Protein AF-A0A5B0SIT0-F1 (afdb_monomer_lite)

Structure (mmCIF, N/CA/C/O backbone):
data_AF-A0A5B0SIT0-F1
#
_entry.id   AF-A0A5B0SIT0-F1
#
loop_
_atom_site.group_PDB
_atom_site.id
_atom_site.type_symbol
_atom_site.label_atom_id
_atom_site.label_alt_id
_atom_site.label_comp_id
_atom_site.label_asym_id
_atom_site.label_entity_id
_atom_site.label_seq_id
_atom_site.pdbx_PDB_ins_code
_atom_site.Cartn_x
_atom_site.Cartn_y
_atom_site.Cartn_z
_atom_site.occupancy
_atom_site.B_iso_or_equiv
_atom_site.auth_seq_id
_atom_site.auth_comp_id
_atom_site.auth_asym_id
_atom_site.auth_atom_id
_atom_site.pdbx_PDB_model_num
ATOM 1 N N . MET A 1 1 ? 17.063 7.329 -7.068 1.00 36.72 1 MET A N 1
ATOM 2 C CA . MET A 1 1 ? 17.683 6.727 -5.869 1.00 36.72 1 MET A CA 1
ATOM 3 C C . MET A 1 1 ? 16.719 5.701 -5.292 1.00 36.72 1 MET A C 1
ATOM 5 O O . MET A 1 1 ? 15.578 6.055 -5.023 1.00 36.72 1 MET A O 1
ATOM 9 N N . SER A 1 2 ? 17.137 4.439 -5.169 1.00 39.72 2 SER A N 1
ATOM 10 C CA . SER A 1 2 ? 16.317 3.399 -4.534 1.00 39.72 2 SER A CA 1
ATOM 11 C C . SER A 1 2 ? 16.124 3.771 -3.065 1.00 39.72 2 SER A C 1
ATOM 13 O O . SER A 1 2 ? 17.111 3.927 -2.344 1.00 39.72 2 SER A O 1
ATOM 15 N N . LEU A 1 3 ? 14.873 3.931 -2.624 1.00 42.69 3 LEU A N 1
ATOM 16 C CA . LEU A 1 3 ? 14.528 4.269 -1.236 1.00 42.69 3 LEU A CA 1
ATOM 17 C C . LEU A 1 3 ? 15.149 3.289 -0.215 1.00 42.69 3 LEU A C 1
ATOM 19 O O . LEU A 1 3 ? 15.316 3.635 0.953 1.00 42.69 3 LEU A O 1
ATOM 23 N N . TYR A 1 4 ? 15.534 2.092 -0.668 1.00 42.50 4 TYR A N 1
ATOM 24 C CA . TYR A 1 4 ? 16.260 1.094 0.108 1.00 42.50 4 TYR A CA 1
ATOM 25 C C . TYR A 1 4 ? 17.644 1.560 0.580 1.00 42.50 4 TYR A C 1
ATOM 27 O O . TYR A 1 4 ? 18.009 1.295 1.721 1.00 42.50 4 TYR A O 1
ATOM 35 N N . SER A 1 5 ? 18.417 2.266 -0.261 1.00 42.56 5 SER A N 1
ATOM 36 C CA . SER A 1 5 ? 19.806 2.644 0.068 1.00 42.56 5 SER A CA 1
ATOM 37 C C . SER A 1 5 ? 19.893 3.571 1.278 1.00 42.56 5 SER A C 1
ATOM 39 O O . SER A 1 5 ? 20.966 3.728 1.850 1.00 42.56 5 SER A O 1
ATOM 41 N N . THR A 1 6 ? 18.784 4.210 1.647 1.00 50.03 6 THR A N 1
ATOM 42 C CA . THR A 1 6 ? 18.742 5.168 2.746 1.00 50.03 6 THR A CA 1
ATOM 43 C C . THR A 1 6 ? 18.273 4.527 4.059 1.00 50.03 6 THR A C 1
ATOM 45 O O . THR A 1 6 ? 18.657 5.024 5.110 1.00 50.03 6 THR A O 1
ATOM 48 N N . TYR A 1 7 ? 17.484 3.435 4.035 1.00 60.56 7 TYR A N 1
ATOM 49 C CA . TYR A 1 7 ? 16.838 2.869 5.240 1.00 60.56 7 TYR A CA 1
ATOM 50 C C . TYR A 1 7 ? 16.657 1.327 5.207 1.00 60.56 7 TYR A C 1
ATOM 52 O O . TYR A 1 7 ? 15.526 0.836 5.184 1.00 60.56 7 TYR A O 1
ATOM 60 N N . PRO A 1 8 ? 17.738 0.526 5.217 1.00 61.78 8 PRO A N 1
ATOM 61 C CA . PRO A 1 8 ? 17.682 -0.926 4.982 1.00 61.78 8 PRO A CA 1
ATOM 62 C C . PRO A 1 8 ? 16.867 -1.726 6.020 1.00 61.78 8 PRO A C 1
ATOM 64 O O . PRO A 1 8 ? 16.201 -2.703 5.665 1.00 61.78 8 PRO A O 1
ATOM 67 N N . SER A 1 9 ? 16.857 -1.309 7.290 1.00 66.94 9 SER A N 1
ATOM 68 C CA . SER A 1 9 ? 16.117 -1.975 8.377 1.00 66.94 9 SER A CA 1
ATOM 69 C C . SER A 1 9 ? 14.595 -1.910 8.186 1.00 66.94 9 SER A C 1
ATOM 71 O O . SER A 1 9 ? 13.907 -2.923 8.323 1.00 66.94 9 SER A O 1
ATOM 73 N N . LEU A 1 10 ? 14.070 -0.750 7.777 1.00 67.50 10 LEU A N 1
ATOM 74 C CA . LEU A 1 10 ? 12.648 -0.558 7.472 1.00 67.50 10 LEU A CA 1
ATOM 75 C C . LEU A 1 10 ? 12.183 -1.457 6.324 1.00 67.50 10 LEU A C 1
ATOM 77 O O . LEU A 1 10 ? 11.150 -2.114 6.421 1.00 67.50 10 LEU A O 1
ATOM 81 N N . TYR A 1 11 ? 12.951 -1.498 5.234 1.00 68.94 11 TYR A N 1
ATOM 82 C CA . TYR A 1 11 ? 12.604 -2.305 4.063 1.00 68.94 11 TYR A CA 1
ATOM 83 C C . TYR A 1 11 ? 12.636 -3.802 4.370 1.00 68.94 11 TYR A C 1
ATOM 85 O O . TYR A 1 11 ? 11.775 -4.536 3.893 1.00 68.94 11 TYR A O 1
ATOM 93 N N . THR A 1 12 ? 13.580 -4.242 5.205 1.00 73.81 12 THR A N 1
ATOM 94 C CA . THR A 1 12 ? 13.674 -5.639 5.653 1.00 73.81 12 THR A CA 1
ATOM 95 C C . THR A 1 12 ? 12.461 -6.041 6.493 1.00 73.81 12 THR A C 1
ATOM 97 O O . THR A 1 12 ? 11.889 -7.110 6.283 1.00 73.81 12 THR A O 1
ATOM 100 N N . ASN A 1 13 ? 12.018 -5.165 7.399 1.00 80.94 13 ASN A N 1
ATOM 101 C CA . ASN A 1 13 ? 10.816 -5.395 8.197 1.00 80.94 13 ASN A CA 1
ATOM 102 C C . ASN A 1 13 ? 9.572 -5.542 7.300 1.00 80.94 13 ASN A C 1
ATOM 104 O O . ASN A 1 13 ? 8.868 -6.549 7.367 1.00 80.94 13 ASN A O 1
ATOM 108 N N . TYR A 1 14 ? 9.352 -4.608 6.371 1.00 84.19 14 TYR A N 1
ATOM 109 C CA . TYR A 1 14 ? 8.209 -4.696 5.457 1.00 84.19 14 TYR A CA 1
ATOM 110 C C . TYR A 1 14 ? 8.285 -5.868 4.482 1.00 84.19 14 TYR A C 1
ATOM 112 O O . TYR A 1 14 ? 7.246 -6.431 4.137 1.00 84.19 14 TYR A O 1
ATOM 120 N N . TYR A 1 15 ? 9.489 -6.269 4.069 1.00 83.38 15 TYR A N 1
ATOM 121 C CA . TYR A 1 15 ? 9.671 -7.493 3.299 1.00 83.38 15 TYR A CA 1
ATOM 122 C C . TYR A 1 15 ? 9.186 -8.707 4.092 1.00 83.38 15 TYR A C 1
ATOM 124 O O . TYR A 1 15 ? 8.417 -9.497 3.559 1.00 83.38 15 TYR A O 1
ATOM 132 N N . SER A 1 16 ? 9.567 -8.819 5.367 1.00 84.75 16 SER A N 1
ATOM 133 C CA . SER A 1 16 ? 9.092 -9.889 6.252 1.00 84.75 16 SER A CA 1
ATOM 134 C C . SER A 1 16 ? 7.566 -9.854 6.417 1.00 84.75 16 SER A C 1
ATOM 136 O O . SER A 1 16 ? 6.891 -10.865 6.235 1.00 84.75 16 SER A O 1
ATOM 138 N N . LEU A 1 17 ? 6.996 -8.669 6.661 1.00 85.56 17 LEU A N 1
ATOM 139 C CA . LEU A 1 17 ? 5.559 -8.491 6.886 1.00 85.56 17 LEU A CA 1
ATOM 140 C C . LEU A 1 17 ? 4.699 -8.810 5.646 1.00 85.56 17 LEU A C 1
ATOM 142 O O . LEU A 1 17 ? 3.572 -9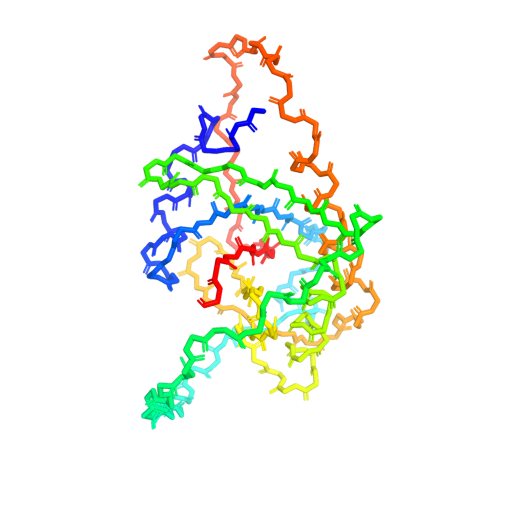.303 5.764 1.00 85.56 17 LEU A O 1
ATOM 146 N N . LEU A 1 18 ? 5.193 -8.483 4.449 1.00 84.44 18 LEU A N 1
ATOM 147 C CA . LEU A 1 18 ? 4.452 -8.628 3.191 1.00 84.44 18 LEU A CA 1
ATOM 148 C C . LEU A 1 18 ? 4.871 -9.841 2.356 1.00 84.44 18 LEU A C 1
ATOM 150 O O . LEU A 1 18 ? 4.179 -10.161 1.387 1.00 84.44 18 LEU A O 1
ATOM 154 N N . ASN A 1 19 ? 5.985 -10.482 2.708 1.00 87.88 19 ASN A N 1
ATOM 155 C CA . ASN A 1 19 ? 6.681 -11.486 1.905 1.00 87.88 19 ASN A CA 1
ATOM 156 C C . ASN A 1 19 ? 6.896 -11.027 0.447 1.00 87.88 19 ASN A C 1
ATOM 158 O O . ASN A 1 19 ? 6.612 -11.756 -0.502 1.00 87.88 19 ASN A O 1
ATOM 162 N N . SER A 1 20 ? 7.293 -9.763 0.258 1.00 86.38 20 SER A N 1
ATOM 163 C CA . SER A 1 20 ? 7.459 -9.153 -1.066 1.00 86.38 20 SER A CA 1
ATOM 164 C C . SER A 1 20 ? 8.389 -7.943 -1.032 1.00 86.38 20 SER A C 1
ATOM 166 O O . SER A 1 20 ? 8.410 -7.181 -0.066 1.00 86.38 20 SER A O 1
ATOM 168 N N . TYR A 1 21 ? 9.095 -7.706 -2.139 1.00 86.00 21 TYR A N 1
ATOM 169 C CA . TYR A 1 21 ? 9.887 -6.493 -2.334 1.00 86.00 21 TYR A CA 1
ATOM 170 C C . TYR A 1 21 ? 8.999 -5.246 -2.388 1.00 86.00 21 TYR A C 1
ATOM 172 O O . TYR A 1 21 ? 7.989 -5.211 -3.098 1.00 86.00 21 TYR A O 1
ATOM 180 N N . CYS A 1 22 ? 9.417 -4.214 -1.655 1.00 87.38 22 CYS A N 1
ATOM 181 C CA . CYS A 1 22 ? 8.798 -2.896 -1.658 1.00 87.38 22 CYS A CA 1
ATOM 182 C C . CYS A 1 22 ? 9.500 -1.999 -2.682 1.00 87.38 22 CYS A C 1
ATOM 184 O O . CYS A 1 22 ? 10.710 -1.779 -2.599 1.00 87.38 22 CYS A O 1
ATOM 186 N N . TYR A 1 23 ? 8.735 -1.495 -3.645 1.00 87.38 23 TYR A N 1
ATOM 187 C CA . TYR A 1 23 ? 9.207 -0.615 -4.715 1.00 87.38 23 TYR A CA 1
ATOM 188 C C . TYR A 1 23 ? 8.909 0.860 -4.436 1.00 87.38 23 TYR A C 1
ATOM 190 O O . TYR A 1 23 ? 9.467 1.733 -5.094 1.00 87.38 23 TYR A O 1
ATOM 198 N N . GLY A 1 24 ? 8.063 1.149 -3.446 1.00 87.12 24 GLY A N 1
ATOM 199 C CA . GLY A 1 24 ? 7.750 2.508 -3.035 1.00 87.12 24 GLY A CA 1
ATOM 200 C C . GLY A 1 24 ? 7.017 2.550 -1.700 1.00 87.12 24 GLY A C 1
ATOM 201 O O . GLY A 1 24 ? 6.221 1.663 -1.396 1.00 87.12 24 GLY A O 1
ATOM 202 N N . LEU A 1 25 ? 7.287 3.589 -0.910 1.00 87.69 25 LEU A N 1
ATOM 203 C CA . LEU A 1 25 ? 6.731 3.784 0.427 1.00 87.69 25 LEU A CA 1
ATOM 204 C C . LEU A 1 25 ? 6.276 5.234 0.601 1.00 87.69 25 LEU A C 1
ATOM 206 O O . LEU A 1 25 ? 7.039 6.163 0.339 1.00 87.69 25 LEU A O 1
ATOM 210 N N . GLY A 1 26 ? 5.053 5.416 1.096 1.00 87.94 26 GLY A N 1
ATOM 211 C CA . GLY A 1 26 ? 4.487 6.710 1.472 1.00 87.94 26 GLY A CA 1
ATOM 212 C C . GLY A 1 26 ? 3.978 6.678 2.909 1.00 87.94 26 GLY A C 1
ATOM 213 O O . GLY A 1 26 ? 3.342 5.715 3.322 1.00 87.94 26 GLY A O 1
ATOM 214 N N . THR A 1 27 ? 4.263 7.721 3.683 1.00 88.94 27 THR A N 1
ATOM 215 C CA . THR A 1 27 ? 3.807 7.853 5.076 1.00 88.94 27 THR A CA 1
ATOM 216 C C . THR A 1 27 ? 2.573 8.743 5.150 1.00 88.94 27 THR A C 1
ATOM 218 O O . THR A 1 27 ? 2.588 9.833 4.576 1.00 88.94 27 THR A O 1
ATOM 221 N N . PHE A 1 28 ? 1.554 8.341 5.908 1.00 89.88 28 PHE A N 1
ATOM 222 C CA . PHE A 1 28 ? 0.429 9.223 6.224 1.00 89.88 28 PHE A CA 1
ATOM 223 C C . PHE A 1 28 ? 0.802 10.233 7.326 1.00 89.88 28 PHE A C 1
ATOM 225 O O . PHE A 1 28 ? 1.748 9.990 8.094 1.00 89.88 28 PHE A O 1
ATOM 232 N N . PRO A 1 29 ? 0.088 11.374 7.421 1.00 87.31 29 PRO A N 1
ATOM 233 C CA . PRO A 1 29 ? 0.249 12.313 8.528 1.00 87.31 29 PRO A CA 1
ATOM 234 C C . PRO A 1 29 ? 0.099 11.610 9.879 1.00 87.31 29 PRO A C 1
ATOM 236 O O . PRO A 1 29 ? -0.732 10.721 10.029 1.00 87.31 29 PRO A O 1
ATOM 239 N N . TYR A 1 30 ? 0.857 12.029 10.894 1.00 82.62 30 TYR A N 1
ATOM 240 C CA . TYR A 1 30 ? 0.816 11.384 12.216 1.00 82.62 30 TYR A CA 1
ATOM 241 C C . TYR A 1 30 ? -0.564 11.463 12.893 1.00 82.62 30 TYR A C 1
ATOM 243 O O . TYR A 1 30 ? -0.913 10.617 13.712 1.00 82.62 30 TYR A O 1
ATOM 251 N N . SER A 1 31 ? -1.375 12.461 12.534 1.00 83.62 31 SER A N 1
ATOM 252 C CA . SER A 1 31 ? -2.770 12.572 12.967 1.00 83.62 31 SER A CA 1
ATOM 253 C C . SER A 1 31 ? -3.667 11.468 12.394 1.00 83.62 31 SER A C 1
ATOM 255 O O . SER A 1 31 ? -4.719 11.194 12.967 1.00 83.62 31 SER A O 1
ATOM 257 N N . TYR A 1 32 ? -3.264 10.807 11.307 1.00 82.19 32 TYR A N 1
ATOM 258 C CA . TYR A 1 32 ? -3.990 9.708 10.667 1.00 82.19 32 TYR A CA 1
ATOM 259 C C . TYR A 1 32 ? -3.493 8.380 11.242 1.00 82.19 32 TYR A C 1
ATOM 261 O O . TYR A 1 32 ? -2.943 7.532 10.544 1.00 82.19 32 TYR A O 1
ATOM 269 N N . ASN A 1 33 ? -3.634 8.228 12.554 1.00 79.50 33 ASN A N 1
ATOM 270 C CA . ASN A 1 33 ? -3.185 7.048 13.284 1.00 79.50 33 ASN A CA 1
ATOM 271 C C . ASN A 1 33 ? -4.369 6.178 13.737 1.00 79.50 33 ASN A C 1
ATOM 273 O O . ASN A 1 33 ? -5.538 6.522 13.540 1.00 79.50 33 ASN A O 1
ATOM 277 N N . LEU A 1 34 ? -4.040 5.051 14.372 1.00 81.56 34 LEU A N 1
ATOM 278 C CA . LEU A 1 34 ? -5.005 4.089 14.910 1.00 81.56 34 LEU A CA 1
ATOM 279 C C . LEU A 1 34 ? -5.941 4.693 15.973 1.00 81.56 34 LEU A C 1
ATOM 281 O O . LEU A 1 34 ? -7.107 4.322 16.043 1.00 81.56 34 LEU A O 1
ATOM 285 N N . ILE A 1 35 ? -5.446 5.625 16.795 1.00 80.56 35 ILE A N 1
ATOM 286 C CA . ILE A 1 35 ? -6.200 6.228 17.910 1.00 80.56 35 ILE A CA 1
ATOM 287 C C . ILE A 1 35 ? -7.320 7.124 17.374 1.00 80.56 35 ILE A C 1
ATOM 289 O O . ILE A 1 35 ? -8.425 7.124 17.907 1.00 80.56 35 ILE A O 1
ATOM 293 N N . ASN A 1 36 ? -7.053 7.840 16.283 1.00 83.38 36 ASN A N 1
ATOM 294 C CA . ASN A 1 36 ? -8.021 8.733 15.649 1.00 83.38 36 ASN A CA 1
ATOM 295 C C . ASN A 1 36 ? -8.959 8.007 14.663 1.00 83.38 36 ASN A C 1
ATOM 297 O O . ASN A 1 36 ? -9.720 8.659 13.952 1.00 83.38 36 ASN A O 1
ATOM 301 N N . GLY A 1 37 ? -8.888 6.673 14.574 1.00 85.94 37 GLY A N 1
ATOM 302 C CA . GLY A 1 37 ? -9.805 5.846 13.784 1.00 85.94 37 GLY A CA 1
ATOM 303 C C . GLY A 1 37 ? -9.641 5.936 12.262 1.00 85.94 37 GLY A C 1
ATOM 304 O O . GLY A 1 37 ? -10.419 5.329 11.530 1.00 85.94 37 GLY A O 1
ATOM 305 N N . TYR A 1 38 ? -8.639 6.654 11.746 1.00 90.88 38 TYR A N 1
ATOM 306 C CA . TYR A 1 38 ? -8.360 6.712 10.301 1.00 90.88 38 TYR A CA 1
ATOM 307 C C . TYR A 1 38 ? -7.934 5.354 9.742 1.00 90.88 38 TYR A C 1
ATOM 309 O O . TYR A 1 38 ? -8.258 5.017 8.603 1.00 90.88 38 TYR A O 1
ATOM 317 N N . PHE A 1 39 ? -7.268 4.564 10.578 1.00 92.62 39 PHE A N 1
ATOM 318 C CA . PHE A 1 39 ? -6.910 3.178 10.328 1.00 92.62 39 PHE A CA 1
ATOM 319 C C . PHE A 1 39 ? -7.270 2.339 11.549 1.00 92.62 39 PHE A C 1
ATOM 321 O O . PHE A 1 39 ? -7.381 2.859 12.659 1.00 92.62 39 PHE A O 1
ATOM 328 N N . ALA A 1 40 ? -7.405 1.036 11.352 1.00 90.31 40 ALA A N 1
ATOM 329 C CA . ALA A 1 40 ? -7.559 0.070 12.429 1.00 90.31 40 ALA A CA 1
ATOM 330 C C . ALA A 1 40 ? -6.532 -1.051 12.269 1.00 90.31 40 ALA A C 1
ATOM 332 O O . ALA A 1 40 ? -6.025 -1.291 11.172 1.00 90.31 40 ALA A O 1
ATOM 333 N N . LYS A 1 41 ? -6.227 -1.760 13.358 1.00 88.19 41 LYS A N 1
ATOM 334 C CA . LYS A 1 41 ? -5.433 -2.989 13.262 1.00 88.19 41 LYS A CA 1
ATOM 335 C C . LYS A 1 41 ? -6.147 -3.964 12.333 1.00 88.19 41 LYS A C 1
ATOM 337 O O . LYS A 1 41 ? -7.370 -4.096 12.417 1.00 88.19 41 LYS A O 1
ATOM 342 N N . ALA A 1 42 ? -5.404 -4.635 11.458 1.00 83.31 42 ALA A N 1
ATOM 343 C CA . ALA A 1 42 ? -5.982 -5.737 10.712 1.00 83.31 42 ALA A CA 1
ATOM 344 C C . ALA A 1 42 ? -6.339 -6.838 11.715 1.00 83.31 42 ALA A C 1
ATOM 346 O O . ALA A 1 42 ? -5.461 -7.418 12.347 1.00 83.31 42 ALA A O 1
ATOM 347 N N . THR A 1 43 ? -7.629 -7.100 11.911 1.00 70.31 43 THR A N 1
ATOM 348 C CA . THR A 1 43 ? -8.039 -8.346 12.543 1.00 70.31 43 THR A CA 1
ATOM 349 C C . THR A 1 43 ? -7.843 -9.414 11.482 1.00 70.31 43 THR A C 1
ATOM 351 O O . THR A 1 43 ? -8.575 -9.450 10.493 1.00 70.31 43 THR A O 1
ATOM 354 N N . ASP A 1 44 ? -6.810 -10.240 11.631 1.00 50.06 44 ASP A N 1
ATOM 355 C CA . ASP A 1 44 ? -6.646 -11.449 10.830 1.00 50.06 44 ASP A CA 1
ATOM 356 C C . ASP A 1 44 ? -7.808 -12.404 11.147 1.00 50.06 44 ASP A C 1
ATOM 358 O O . ASP A 1 44 ? -7.679 -13.404 11.843 1.00 50.06 44 ASP A O 1
ATOM 362 N N . ALA A 1 45 ? -8.992 -12.115 10.608 1.00 43.03 45 ALA A N 1
ATOM 363 C CA . ALA A 1 45 ? -9.782 -13.196 10.074 1.00 43.03 45 ALA A CA 1
ATOM 364 C C . ALA A 1 45 ? -8.990 -13.648 8.853 1.00 43.03 45 ALA A C 1
ATOM 366 O O . ALA A 1 45 ? -9.128 -13.061 7.778 1.00 43.03 45 ALA A O 1
ATOM 367 N N . GLU A 1 46 ? -8.120 -14.642 9.044 1.00 44.34 46 GLU A N 1
ATOM 368 C CA . GLU A 1 46 ? -7.540 -15.439 7.972 1.00 44.34 46 GLU A CA 1
ATOM 369 C C . GLU A 1 46 ? -8.685 -16.000 7.118 1.00 44.34 46 GLU A C 1
ATOM 371 O O . GLU A 1 46 ? -9.053 -17.170 7.171 1.00 44.34 46 GLU A O 1
ATOM 376 N N . LYS A 1 47 ? -9.250 -15.180 6.237 1.00 39.47 47 LYS A N 1
ATOM 377 C CA . LYS A 1 47 ? -9.752 -15.671 4.971 1.00 39.47 47 LYS A CA 1
ATOM 378 C C . LYS A 1 47 ? -8.505 -15.890 4.137 1.00 39.47 47 LYS A C 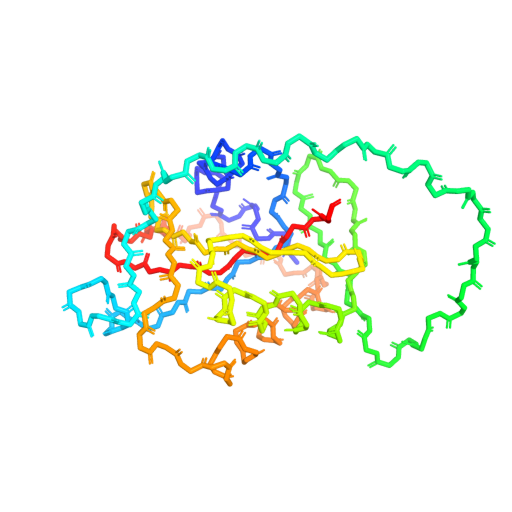1
ATOM 380 O O . LYS A 1 47 ? -8.204 -15.120 3.228 1.00 39.47 47 LYS A O 1
ATOM 385 N N . SER A 1 48 ? -7.783 -16.958 4.482 1.00 39.19 48 SER A N 1
ATOM 386 C CA . SER A 1 48 ? -6.901 -17.674 3.573 1.00 39.19 48 SER A CA 1
ATOM 387 C C . SER A 1 48 ? -7.758 -18.113 2.393 1.00 39.19 48 SER A C 1
ATOM 389 O O . SER A 1 48 ? -8.257 -19.232 2.318 1.00 39.19 48 SER A O 1
ATOM 391 N N . VAL A 1 49 ? -8.010 -17.190 1.467 1.00 40.06 49 VAL A N 1
ATOM 392 C CA . VAL A 1 49 ? -8.520 -17.547 0.156 1.00 40.06 49 VAL A CA 1
ATOM 393 C C . VAL A 1 49 ? -7.312 -18.123 -0.556 1.00 40.06 49 VAL A C 1
ATOM 395 O O . VAL A 1 49 ? -6.517 -17.387 -1.137 1.00 40.06 49 VAL A O 1
ATOM 398 N N . SER A 1 50 ? -7.157 -19.444 -0.466 1.00 42.59 50 SER A N 1
ATOM 399 C CA . SER A 1 50 ? -6.331 -20.199 -1.399 1.00 42.59 50 SER A CA 1
ATOM 400 C C . SER A 1 50 ? -6.868 -19.919 -2.802 1.00 42.59 50 SER A C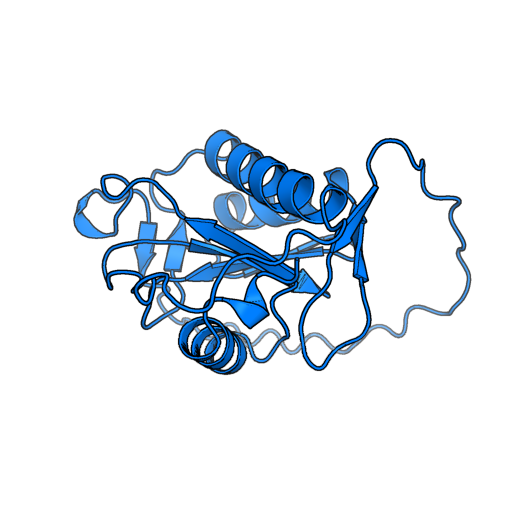 1
ATOM 402 O O . SER A 1 50 ? -7.834 -20.526 -3.265 1.00 42.59 50 SER A O 1
ATOM 404 N N . ARG A 1 51 ? -6.312 -18.901 -3.460 1.00 47.56 51 ARG A N 1
ATOM 405 C CA . ARG A 1 51 ? -6.565 -18.635 -4.868 1.00 47.56 51 ARG A CA 1
ATOM 406 C C . ARG A 1 51 ? -5.595 -19.522 -5.619 1.00 47.56 51 ARG A C 1
ATOM 408 O O . ARG A 1 51 ? -4.408 -19.218 -5.693 1.00 47.56 51 ARG A O 1
ATOM 415 N N . ARG A 1 52 ? -6.104 -20.636 -6.149 1.00 43.59 52 ARG A N 1
ATOM 416 C CA . ARG A 1 52 ? -5.410 -21.370 -7.209 1.00 43.59 52 ARG A CA 1
ATOM 417 C C . ARG A 1 52 ? -4.992 -20.348 -8.264 1.00 43.59 52 ARG A C 1
ATOM 419 O O . ARG A 1 52 ? -5.827 -19.565 -8.717 1.00 43.59 52 ARG A O 1
ATOM 426 N N . ALA A 1 53 ? -3.704 -20.329 -8.590 1.00 44.28 53 ALA A N 1
ATOM 427 C CA . ALA A 1 53 ? -3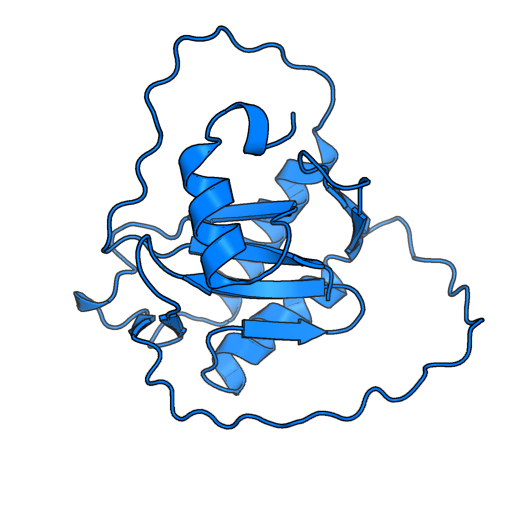.195 -19.538 -9.692 1.00 44.28 53 ALA A CA 1
ATOM 428 C C . ALA A 1 53 ? -3.958 -19.957 -10.953 1.00 44.28 53 ALA A C 1
ATOM 430 O O . ALA A 1 53 ? -3.911 -21.118 -11.358 1.00 44.28 53 ALA A O 1
ATOM 431 N N . ILE A 1 54 ? -4.702 -19.027 -11.542 1.00 46.28 54 ILE A N 1
ATOM 432 C CA . ILE A 1 54 ? -5.096 -19.155 -12.938 1.00 46.28 54 ILE A CA 1
ATOM 433 C C . ILE A 1 54 ? -3.802 -18.863 -13.691 1.00 46.28 54 ILE A C 1
ATOM 435 O O . ILE A 1 54 ? -3.262 -17.764 -13.552 1.00 46.28 54 ILE A O 1
ATOM 439 N N . SER A 1 55 ? -3.259 -19.848 -14.409 1.00 45.84 55 SER A N 1
ATOM 440 C CA . SER A 1 55 ? -2.200 -19.571 -15.373 1.00 45.84 55 SER A CA 1
ATOM 441 C C . SER A 1 55 ? -2.799 -18.628 -16.409 1.00 45.84 55 SER A C 1
ATOM 443 O O . SER A 1 55 ? -3.609 -19.046 -17.236 1.00 45.84 55 SER A O 1
ATOM 445 N N . LEU A 1 56 ? -2.474 -17.340 -16.310 1.00 43.84 56 LEU A N 1
ATOM 446 C CA . LEU A 1 56 ? -2.676 -16.448 -17.434 1.00 43.84 56 LEU A CA 1
ATOM 447 C C . LEU A 1 56 ? -1.654 -16.867 -18.480 1.00 43.84 56 LEU A C 1
ATOM 449 O O . LEU A 1 56 ? -0.447 -16.749 -18.260 1.00 43.84 56 LEU A O 1
ATOM 453 N N . ASP A 1 57 ? -2.187 -17.418 -19.563 1.00 41.31 57 ASP A N 1
ATOM 454 C CA . ASP A 1 57 ? -1.470 -17.648 -20.801 1.00 41.31 57 ASP A CA 1
ATOM 455 C C . ASP A 1 57 ? -0.711 -16.376 -21.189 1.00 41.31 57 ASP A C 1
ATOM 457 O O . ASP A 1 57 ? -1.173 -15.247 -20.965 1.00 41.31 57 ASP A O 1
ATOM 461 N N . ALA A 1 58 ? 0.499 -16.574 -21.693 1.00 50.03 58 ALA A N 1
ATOM 462 C CA . ALA A 1 58 ? 1.316 -15.485 -22.176 1.00 50.03 58 ALA A CA 1
ATOM 463 C C . ALA A 1 58 ? 0.605 -14.805 -23.360 1.00 50.03 58 ALA A C 1
ATOM 465 O O . ALA A 1 58 ? -0.226 -15.398 -24.033 1.00 50.03 58 ALA A O 1
ATOM 466 N N . GLU A 1 59 ? 0.971 -13.549 -23.615 1.00 50.75 59 GLU A N 1
ATOM 467 C CA . GLU A 1 59 ? 0.591 -12.783 -24.812 1.00 50.75 59 GLU A CA 1
ATOM 468 C C . GLU A 1 59 ? -0.764 -12.067 -24.761 1.00 50.75 59 GLU A C 1
ATOM 470 O O . GLU A 1 59 ? -1.668 -12.254 -25.569 1.00 50.75 59 GLU A O 1
ATOM 475 N N . GLN A 1 60 ? -0.796 -11.013 -23.947 1.00 41.12 60 GLN A N 1
ATOM 476 C CA . GLN A 1 60 ? -1.258 -9.744 -24.498 1.00 41.12 60 GLN A CA 1
ATOM 477 C C . GLN A 1 60 ? -0.266 -8.641 -24.132 1.00 41.12 60 GLN A C 1
ATOM 479 O O . GLN A 1 60 ? -0.337 -8.012 -23.077 1.00 41.12 60 GLN A O 1
ATOM 484 N N . LEU A 1 61 ? 0.698 -8.420 -25.031 1.00 47.00 61 LEU A N 1
ATOM 485 C CA . LEU A 1 61 ? 1.499 -7.200 -25.098 1.00 47.00 61 LEU A CA 1
ATOM 486 C C . LEU A 1 61 ? 0.565 -6.035 -25.453 1.00 47.00 61 LEU A C 1
ATOM 488 O O . LEU A 1 61 ? 0.566 -5.522 -26.570 1.00 47.00 61 LEU A O 1
ATOM 492 N N . VAL A 1 62 ? -0.274 -5.629 -24.501 1.00 40.38 62 VAL A N 1
ATOM 493 C CA . VAL A 1 62 ? -0.985 -4.362 -24.595 1.00 40.38 62 VAL A CA 1
ATOM 494 C C . VAL A 1 62 ? 0.092 -3.291 -24.534 1.00 40.38 62 VAL A C 1
ATOM 496 O O . VAL A 1 62 ? 0.802 -3.158 -23.533 1.00 40.38 62 VAL A O 1
ATOM 499 N N . ARG A 1 63 ? 0.254 -2.564 -25.642 1.00 44.38 63 ARG A N 1
ATOM 500 C CA . ARG A 1 63 ? 1.046 -1.335 -25.691 1.00 44.38 63 ARG A CA 1
ATOM 501 C C . ARG A 1 63 ? 0.547 -0.443 -24.555 1.00 44.38 63 ARG A C 1
ATOM 503 O O . ARG A 1 63 ? -0.569 0.059 -24.615 1.00 44.38 63 ARG A O 1
ATOM 510 N N . ARG A 1 64 ? 1.341 -0.331 -23.487 1.00 51.66 64 ARG A N 1
ATOM 511 C CA . ARG A 1 64 ? 1.047 0.558 -22.364 1.00 51.66 64 ARG A CA 1
ATOM 512 C C . ARG A 1 64 ? 1.070 1.983 -22.902 1.00 51.66 64 ARG A C 1
ATOM 514 O O . ARG A 1 64 ? 2.076 2.380 -23.486 1.00 51.66 64 ARG A O 1
ATOM 521 N N . ASP A 1 65 ? -0.004 2.733 -22.681 1.00 47.47 65 ASP A N 1
ATOM 522 C CA . ASP A 1 65 ? 0.044 4.188 -22.757 1.00 47.47 65 ASP A CA 1
ATOM 523 C C . ASP A 1 65 ? 1.145 4.659 -21.800 1.00 47.47 65 ASP A C 1
ATOM 525 O O . ASP A 1 65 ? 1.025 4.575 -20.576 1.00 47.47 65 ASP A O 1
ATOM 529 N N . THR A 1 66 ? 2.266 5.096 -22.367 1.00 53.88 66 THR A N 1
ATOM 530 C CA . THR A 1 66 ? 3.472 5.530 -21.646 1.00 53.88 66 THR A CA 1
ATOM 531 C C . THR A 1 66 ? 3.237 6.769 -20.785 1.00 53.88 66 THR A C 1
ATOM 533 O O . THR A 1 66 ? 4.075 7.098 -19.950 1.00 53.88 66 THR A O 1
ATOM 536 N N . ALA A 1 67 ? 2.093 7.437 -20.949 1.00 60.88 67 ALA A N 1
ATOM 537 C CA . ALA A 1 67 ? 1.741 8.657 -20.235 1.00 60.88 67 ALA A CA 1
ATOM 538 C C . ALA A 1 67 ? 1.493 8.457 -18.724 1.00 60.88 67 ALA A C 1
ATOM 540 O O . ALA A 1 67 ? 1.544 9.436 -17.988 1.00 60.88 67 ALA A O 1
ATOM 541 N N . ASP A 1 68 ? 1.261 7.223 -18.252 1.00 80.19 68 ASP A N 1
ATOM 542 C CA . ASP A 1 68 ? 0.866 6.945 -16.855 1.00 80.19 68 ASP A CA 1
ATOM 543 C C . ASP A 1 68 ? 1.644 5.773 -16.212 1.00 80.19 68 ASP A C 1
ATOM 545 O O . ASP A 1 68 ? 1.180 5.116 -15.270 1.00 80.19 68 ASP A O 1
ATOM 549 N N . SER A 1 69 ? 2.837 5.480 -16.744 1.00 87.12 69 SER A N 1
ATOM 550 C CA . SER A 1 69 ? 3.724 4.411 -16.269 1.00 87.12 69 SER A CA 1
ATOM 551 C C . SER A 1 69 ? 4.941 4.947 -15.511 1.00 87.12 69 SER A C 1
ATOM 553 O O . SER A 1 69 ? 5.602 5.875 -15.968 1.00 87.12 69 SER A O 1
ATOM 555 N N . PHE A 1 70 ? 5.274 4.313 -14.388 1.00 87.12 70 PHE A N 1
ATOM 556 C CA . PHE A 1 70 ? 6.329 4.726 -13.464 1.00 87.12 70 PHE A CA 1
ATOM 557 C C . PHE A 1 70 ? 7.272 3.553 -13.204 1.00 87.12 70 PHE A C 1
ATOM 559 O O . PHE A 1 70 ? 6.834 2.493 -12.756 1.00 87.12 70 PHE A O 1
ATOM 566 N N . THR A 1 71 ? 8.566 3.726 -13.466 1.00 89.31 71 THR A N 1
ATOM 567 C CA . THR A 1 71 ? 9.566 2.684 -13.196 1.00 89.31 71 THR A CA 1
ATOM 568 C C . THR A 1 71 ? 10.184 2.908 -11.827 1.00 89.31 71 THR A C 1
ATOM 570 O O . THR A 1 71 ? 10.906 3.875 -11.614 1.00 89.31 71 THR A O 1
ATOM 573 N N . CYS A 1 72 ? 9.907 1.998 -10.900 1.00 85.88 72 CYS A N 1
ATOM 574 C CA . CYS A 1 72 ? 10.446 2.011 -9.550 1.00 85.88 72 CYS A CA 1
ATOM 575 C C . CYS A 1 72 ? 11.583 0.993 -9.426 1.00 85.88 72 CYS A C 1
ATOM 577 O O . CYS A 1 72 ? 11.516 -0.118 -9.962 1.00 85.88 72 CYS A O 1
ATOM 579 N N . THR A 1 73 ? 12.620 1.347 -8.674 1.00 84.12 73 THR A N 1
ATOM 580 C CA . THR A 1 73 ? 13.739 0.454 -8.365 1.00 84.12 73 THR A CA 1
ATOM 581 C C . THR A 1 73 ? 13.748 0.112 -6.883 1.00 84.12 73 THR A C 1
ATOM 583 O O . THR A 1 73 ? 13.413 0.934 -6.033 1.00 84.12 73 THR A O 1
ATOM 586 N N . THR A 1 74 ? 14.135 -1.121 -6.574 1.00 79.81 74 THR A N 1
ATOM 587 C CA . THR A 1 74 ? 14.347 -1.599 -5.209 1.00 79.81 74 THR A CA 1
ATOM 588 C C . THR A 1 74 ? 15.631 -2.418 -5.173 1.00 79.81 74 THR A C 1
ATOM 590 O O . THR A 1 74 ? 16.101 -2.884 -6.209 1.00 79.81 74 THR A O 1
ATOM 593 N N . HIS A 1 75 ? 16.258 -2.544 -4.010 1.00 71.00 75 HIS A N 1
ATOM 594 C CA . HIS A 1 75 ? 17.479 -3.337 -3.892 1.00 71.00 75 HIS A CA 1
ATOM 595 C C . HIS A 1 75 ? 17.151 -4.829 -3.807 1.00 71.00 75 HIS A C 1
ATOM 597 O O . HIS A 1 75 ? 16.193 -5.224 -3.147 1.00 71.00 75 HIS A O 1
ATOM 603 N N . GLY A 1 76 ? 17.972 -5.661 -4.446 1.00 74.56 76 GLY A N 1
ATOM 604 C CA . GLY A 1 76 ? 17.798 -7.114 -4.440 1.00 74.56 76 GLY A CA 1
ATOM 605 C C . GLY A 1 76 ? 16.726 -7.635 -5.402 1.00 74.56 76 GLY A C 1
ATOM 606 O O . GLY A 1 76 ? 16.504 -8.840 -5.438 1.00 74.56 76 GLY A O 1
ATOM 607 N N . ALA A 1 77 ? 16.094 -6.766 -6.200 1.00 81.38 77 ALA A N 1
ATOM 608 C CA . ALA A 1 77 ? 15.179 -7.166 -7.265 1.00 81.38 77 ALA A CA 1
ATOM 609 C C . ALA A 1 77 ? 15.310 -6.259 -8.497 1.00 81.38 77 ALA A C 1
ATOM 611 O O . ALA A 1 77 ? 15.752 -5.113 -8.410 1.00 81.38 77 ALA A O 1
ATOM 612 N N . ALA A 1 78 ? 14.922 -6.780 -9.662 1.00 85.00 78 ALA A N 1
ATOM 613 C CA . ALA A 1 78 ? 14.937 -6.022 -10.908 1.00 85.00 78 ALA A CA 1
ATOM 614 C C . ALA A 1 78 ? 13.932 -4.849 -10.867 1.00 85.00 78 ALA A C 1
ATOM 616 O O . ALA A 1 78 ? 12.860 -5.005 -10.272 1.00 85.00 78 ALA A O 1
ATOM 617 N N . PRO A 1 79 ? 14.218 -3.712 -11.536 1.00 86.50 79 PRO A N 1
ATOM 618 C CA . PRO A 1 79 ? 13.268 -2.608 -11.680 1.00 86.50 79 PRO A CA 1
ATOM 619 C C . PRO A 1 79 ? 11.885 -3.090 -12.132 1.00 86.50 79 PRO A C 1
ATOM 621 O O . PRO A 1 79 ? 11.782 -4.007 -12.948 1.00 86.50 79 PRO A O 1
ATOM 624 N N . GLN A 1 80 ? 10.822 -2.474 -11.617 1.00 88.81 80 GLN A N 1
ATOM 625 C CA . GLN A 1 80 ? 9.449 -2.778 -12.022 1.00 88.81 80 GLN A CA 1
ATOM 626 C C . GLN A 1 80 ? 8.744 -1.515 -12.494 1.00 88.81 80 GLN A C 1
ATOM 628 O O . GLN A 1 80 ? 8.870 -0.449 -11.890 1.00 88.81 80 GLN A O 1
ATOM 633 N N . THR A 1 81 ? 7.975 -1.656 -13.569 1.00 90.81 81 THR A N 1
ATOM 634 C CA . THR A 1 81 ? 7.118 -0.596 -14.092 1.00 90.81 81 THR A CA 1
ATOM 635 C C . THR A 1 81 ? 5.699 -0.792 -13.580 1.00 90.81 81 THR A C 1
ATOM 637 O O . THR A 1 81 ? 5.103 -1.851 -13.770 1.00 90.81 81 THR A O 1
ATOM 640 N N . PHE A 1 82 ? 5.155 0.251 -12.967 1.00 91.50 82 PHE A N 1
ATOM 641 C CA . PHE A 1 82 ? 3.805 0.304 -12.423 1.00 91.50 82 PHE A CA 1
ATOM 642 C C . PHE A 1 82 ? 2.949 1.277 -13.229 1.00 91.50 82 PHE A C 1
ATOM 644 O O . PHE A 1 82 ? 3.439 2.309 -13.680 1.00 91.50 82 PHE A O 1
ATOM 651 N N . SER A 1 83 ? 1.662 0.975 -13.390 1.00 93.12 83 SER A N 1
ATOM 652 C CA . SER A 1 83 ? 0.683 1.936 -13.904 1.00 93.12 83 SER A CA 1
ATOM 653 C C . SER A 1 83 ? 0.022 2.678 -12.744 1.00 93.12 83 SER A C 1
ATOM 655 O O . SER A 1 83 ? -0.447 2.044 -11.795 1.00 93.12 83 SER A O 1
ATOM 657 N N . ALA A 1 84 ? -0.085 4.008 -12.833 1.00 93.06 84 ALA A N 1
ATOM 658 C CA . ALA A 1 84 ? -0.825 4.784 -11.836 1.00 93.06 84 ALA A CA 1
ATOM 659 C C . ALA A 1 84 ? -2.283 4.337 -11.723 1.00 93.06 84 ALA A C 1
ATOM 661 O O . ALA A 1 84 ? -2.791 4.196 -10.612 1.00 93.06 84 ALA A O 1
ATOM 662 N N . LYS A 1 85 ? -2.933 4.048 -12.855 1.00 94.75 85 LYS A N 1
ATOM 663 C CA . LYS A 1 85 ? -4.315 3.558 -12.899 1.00 94.75 85 LYS A CA 1
ATOM 664 C C . LYS A 1 85 ? -4.483 2.249 -12.125 1.00 94.75 85 LYS A C 1
ATOM 666 O O . LYS A 1 85 ? -5.407 2.127 -11.325 1.00 94.75 85 LYS A O 1
ATOM 671 N N . GLU A 1 86 ? -3.583 1.290 -12.335 1.00 95.69 86 GLU A N 1
ATOM 672 C CA . GLU A 1 86 ? -3.623 -0.010 -11.654 1.00 95.69 86 GLU A CA 1
ATOM 673 C C . GLU A 1 86 ? -3.402 0.130 -10.145 1.00 95.69 86 GLU A C 1
ATOM 675 O O . GLU A 1 86 ? -4.163 -0.421 -9.352 1.00 95.69 86 GLU A O 1
ATOM 680 N N . CYS A 1 87 ? -2.408 0.919 -9.729 1.00 96.06 87 CYS A N 1
ATOM 681 C CA . CYS A 1 87 ? -2.141 1.133 -8.309 1.00 96.06 87 CYS A CA 1
ATOM 682 C C . CYS A 1 87 ? -3.263 1.901 -7.601 1.00 96.06 87 CYS A C 1
ATOM 684 O O . CYS A 1 87 ? -3.593 1.585 -6.460 1.00 96.06 87 CYS A O 1
ATOM 686 N N . VAL A 1 88 ? -3.880 2.877 -8.274 1.00 96.94 88 VAL A N 1
ATOM 687 C CA . VAL A 1 88 ? -5.054 3.605 -7.768 1.00 96.94 88 VAL A CA 1
ATOM 688 C C . VAL A 1 88 ? -6.233 2.653 -7.571 1.00 96.94 88 VAL A C 1
ATOM 690 O O . VAL A 1 88 ? -6.822 2.638 -6.492 1.00 96.94 88 VAL A O 1
ATOM 693 N N . ALA A 1 89 ? -6.524 1.797 -8.553 1.00 97.00 89 ALA A N 1
ATOM 694 C CA . ALA A 1 89 ? -7.582 0.794 -8.432 1.00 97.00 89 ALA A CA 1
ATOM 695 C C . ALA A 1 89 ? -7.300 -0.213 -7.301 1.00 97.00 89 ALA A C 1
ATOM 697 O O . ALA A 1 89 ? -8.209 -0.616 -6.575 1.00 97.00 89 ALA A O 1
ATOM 698 N N . ALA A 1 90 ? -6.037 -0.605 -7.105 1.00 97.19 90 ALA A N 1
ATOM 699 C CA . ALA A 1 90 ? -5.645 -1.442 -5.976 1.00 97.19 90 ALA A CA 1
ATOM 700 C C . ALA A 1 90 ? -5.864 -0.719 -4.629 1.00 97.19 90 ALA A C 1
ATOM 702 O O . ALA A 1 90 ? -6.354 -1.327 -3.680 1.00 97.19 90 ALA A O 1
ATOM 703 N N . ALA A 1 91 ? -5.573 0.582 -4.540 1.00 97.00 91 ALA A N 1
ATOM 704 C CA . ALA A 1 91 ? -5.786 1.373 -3.326 1.00 97.00 91 ALA A CA 1
ATOM 705 C C . ALA A 1 91 ? -7.265 1.599 -2.996 1.00 97.00 91 ALA A C 1
ATOM 707 O O . ALA A 1 91 ? -7.643 1.511 -1.828 1.00 97.00 91 ALA A O 1
ATOM 708 N N . GLN A 1 92 ? -8.115 1.809 -4.002 1.00 96.75 92 GLN A N 1
ATOM 709 C CA . GLN A 1 92 ? -9.568 1.886 -3.818 1.00 96.75 92 GLN A CA 1
ATOM 710 C C . GLN A 1 92 ? -10.116 0.599 -3.187 1.00 96.75 92 GLN A C 1
ATOM 712 O O . GLN A 1 92 ? -10.864 0.657 -2.208 1.00 96.75 92 GLN A O 1
ATOM 717 N N . GLN A 1 93 ? -9.637 -0.565 -3.641 1.00 95.94 93 GLN A N 1
ATOM 718 C CA . GLN A 1 93 ? -10.037 -1.854 -3.076 1.00 95.94 93 GLN A CA 1
ATOM 719 C C . GLN A 1 93 ? -9.687 -2.018 -1.588 1.00 95.94 93 GLN A C 1
ATOM 721 O O . GLN A 1 93 ? -10.388 -2.761 -0.900 1.00 95.94 93 GLN A O 1
ATOM 726 N N . LEU A 1 94 ? -8.643 -1.351 -1.071 1.00 95.25 94 LEU A N 1
ATOM 727 C CA . LEU A 1 94 ? -8.339 -1.373 0.367 1.00 95.25 94 LEU A CA 1
ATOM 728 C C . LEU A 1 94 ? -9.518 -0.821 1.174 1.00 95.25 94 LEU A C 1
ATOM 730 O O . LEU A 1 94 ? -9.928 -1.429 2.161 1.00 95.25 94 LEU A O 1
ATOM 734 N N . SER A 1 95 ? -10.061 0.323 0.742 1.00 93.12 95 SER A N 1
ATOM 735 C CA . SER A 1 95 ? -11.171 1.014 1.406 1.00 93.12 95 SER A CA 1
ATOM 736 C C . SER A 1 95 ? -12.488 0.268 1.203 1.00 93.12 95 SER A C 1
ATOM 738 O O . SER A 1 95 ? -13.176 -0.038 2.175 1.00 93.12 95 SER A O 1
ATOM 740 N N . GLU A 1 96 ? -12.791 -0.121 -0.039 1.00 92.81 96 GLU A N 1
ATOM 741 C CA . GLU A 1 96 ? -14.029 -0.829 -0.388 1.00 92.81 96 GLU A CA 1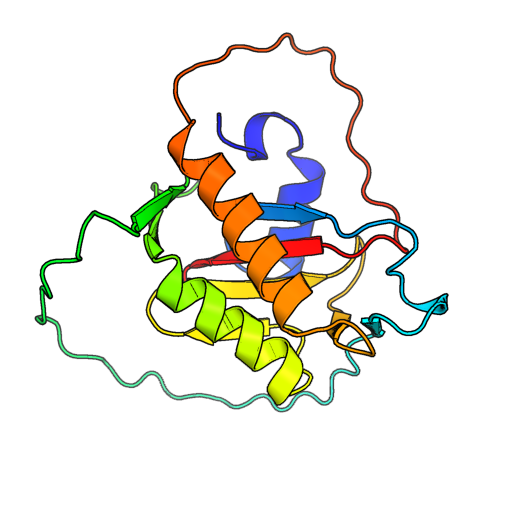
ATOM 742 C C . GLU A 1 96 ? -14.172 -2.158 0.358 1.00 92.81 96 GLU A C 1
ATOM 744 O O . GLU A 1 96 ? -15.249 -2.496 0.849 1.00 92.81 96 GLU A O 1
ATOM 749 N N . LYS A 1 97 ? -13.078 -2.923 0.451 1.00 92.94 97 LYS A N 1
ATOM 750 C CA . LYS A 1 97 ? -13.084 -4.263 1.052 1.00 92.94 97 LYS A CA 1
ATOM 751 C C . LYS A 1 97 ? -12.642 -4.263 2.511 1.00 92.94 97 LYS A C 1
ATOM 753 O O . LYS A 1 97 ? -12.690 -5.316 3.140 1.00 92.94 97 LYS A O 1
ATOM 758 N N . LYS A 1 98 ? -12.206 -3.114 3.038 1.00 92.44 98 LYS A N 1
ATOM 759 C CA . LYS A 1 98 ? -11.619 -2.964 4.380 1.00 92.44 98 LYS A CA 1
ATOM 760 C C . LYS A 1 98 ? -10.500 -3.977 4.642 1.00 92.44 98 LYS A C 1
ATOM 762 O O . LYS A 1 98 ? -10.463 -4.634 5.679 1.00 92.44 98 LYS A O 1
ATOM 767 N N . VAL A 1 99 ? -9.598 -4.120 3.673 1.00 94.12 99 VAL A N 1
ATOM 768 C CA . VAL A 1 99 ? -8.458 -5.048 3.729 1.00 94.12 99 VAL A CA 1
ATOM 769 C C . VAL A 1 99 ? -7.144 -4.291 3.833 1.00 94.12 99 VAL A C 1
ATOM 771 O O . VAL A 1 99 ? -7.030 -3.145 3.405 1.00 94.12 99 VAL A O 1
ATOM 774 N N . SER A 1 100 ? -6.128 -4.949 4.384 1.00 94.75 100 SER A N 1
ATOM 775 C CA . SER A 1 100 ? -4.796 -4.370 4.570 1.00 94.75 100 SER A CA 1
ATOM 776 C C . SER A 1 100 ? -3.904 -4.504 3.343 1.00 94.75 100 SER A C 1
ATOM 778 O O . SER A 1 100 ? -2.825 -3.920 3.278 1.00 94.75 100 SER A O 1
ATOM 780 N N . THR A 1 101 ? -4.311 -5.304 2.360 1.00 95.50 101 THR A N 1
ATOM 781 C CA . THR A 1 101 ? -3.580 -5.511 1.113 1.00 95.50 101 THR A CA 1
ATOM 782 C C . THR A 1 101 ? -4.562 -5.778 -0.015 1.00 95.50 101 THR A C 1
ATOM 784 O O . THR A 1 101 ? -5.502 -6.556 0.147 1.00 95.50 101 THR A O 1
ATOM 787 N N . ALA A 1 102 ? -4.331 -5.161 -1.168 1.00 96.00 102 ALA A N 1
ATOM 788 C CA . ALA A 1 102 ? -5.136 -5.353 -2.364 1.00 96.00 102 ALA A CA 1
ATOM 789 C C . ALA A 1 102 ? -4.263 -5.263 -3.618 1.00 96.00 102 ALA A C 1
ATOM 791 O O . ALA A 1 102 ? -3.199 -4.644 -3.608 1.00 96.00 102 ALA A O 1
ATOM 792 N N . SER A 1 103 ? -4.710 -5.896 -4.699 1.00 95.56 103 SER A N 1
ATOM 793 C CA . SER A 1 103 ? -4.020 -5.879 -5.986 1.00 95.56 103 SER A CA 1
ATOM 794 C C . SER A 1 103 ? -4.986 -5.630 -7.137 1.00 95.56 103 SER A C 1
ATOM 796 O O . SER A 1 103 ? -6.176 -5.964 -7.081 1.00 95.56 103 SER A O 1
ATOM 798 N N . HIS A 1 104 ? -4.465 -5.009 -8.188 1.00 94.06 104 HIS A N 1
ATOM 799 C CA . HIS A 1 104 ? -5.158 -4.803 -9.448 1.00 94.06 104 HIS A CA 1
ATOM 800 C C . HIS A 1 104 ? -4.122 -4.697 -10.570 1.00 94.06 104 HIS A C 1
ATOM 802 O O . HIS A 1 104 ? -3.181 -3.912 -10.467 1.00 94.06 104 HIS A O 1
ATOM 808 N N . GLY A 1 105 ? -4.277 -5.494 -11.631 1.00 92.44 105 GLY A N 1
ATOM 809 C CA . GLY A 1 105 ? -3.266 -5.580 -12.688 1.00 92.44 105 GLY A CA 1
ATOM 810 C C . GLY A 1 105 ? -1.889 -5.960 -12.130 1.00 92.44 105 GLY A C 1
ATOM 811 O O . GLY A 1 105 ? -1.781 -6.877 -11.316 1.00 92.44 105 GLY A O 1
ATOM 812 N N . GLY A 1 106 ? -0.843 -5.238 -12.542 1.00 91.88 106 GLY A N 1
ATOM 813 C CA . GLY A 1 106 ? 0.530 -5.459 -12.073 1.00 91.88 106 GLY A CA 1
ATOM 814 C C . GLY A 1 106 ? 0.869 -4.822 -10.722 1.00 91.88 106 GLY A C 1
ATOM 815 O O . GLY A 1 106 ? 2.001 -4.971 -10.256 1.00 91.88 106 GLY A O 1
ATOM 816 N N . CYS A 1 107 ? -0.069 -4.107 -10.092 1.00 94.19 107 CYS A N 1
ATOM 817 C CA . CYS A 1 107 ? 0.185 -3.359 -8.867 1.00 94.19 107 CYS A CA 1
ATOM 818 C C . CYS A 1 107 ? -0.494 -3.974 -7.643 1.00 94.19 107 CYS A C 1
ATOM 820 O O . CYS A 1 107 ? -1.687 -4.287 -7.654 1.00 94.19 107 CYS A O 1
ATOM 822 N N . LYS A 1 108 ? 0.266 -4.092 -6.553 1.00 96.50 108 LYS A N 1
ATOM 823 C CA . LYS A 1 108 ? -0.230 -4.471 -5.232 1.00 96.50 108 LYS A CA 1
ATOM 824 C C . LYS A 1 108 ? 0.129 -3.391 -4.230 1.00 96.50 108 LYS A C 1
ATOM 826 O O . LYS A 1 108 ? 1.248 -2.885 -4.212 1.00 96.50 108 LYS A O 1
ATOM 831 N N . VAL A 1 109 ? -0.844 -3.037 -3.403 1.00 96.06 109 VAL A N 1
ATOM 832 C CA . VAL A 1 109 ? -0.704 -2.030 -2.357 1.00 96.06 109 VAL A CA 1
ATOM 833 C C . VAL A 1 109 ? -1.006 -2.648 -1.005 1.00 96.06 109 VAL A C 1
ATOM 835 O O . VAL A 1 109 ? -1.904 -3.485 -0.880 1.00 96.06 109 VAL A O 1
ATOM 838 N N . ALA A 1 110 ? -0.258 -2.237 0.010 1.00 96.12 110 ALA A N 1
ATOM 839 C CA . ALA A 1 110 ? -0.464 -2.673 1.381 1.00 96.12 110 ALA A CA 1
ATOM 840 C C . ALA A 1 110 ? -0.411 -1.493 2.351 1.00 96.12 110 ALA A C 1
ATOM 842 O O . ALA A 1 110 ? 0.323 -0.529 2.127 1.00 96.12 110 ALA A O 1
ATOM 843 N N . LEU A 1 111 ? -1.179 -1.597 3.432 1.00 94.88 111 LEU A N 1
ATOM 844 C CA . LEU A 1 111 ? -1.168 -0.679 4.560 1.00 94.88 111 LEU A CA 1
ATOM 845 C C . LEU A 1 111 ? -0.579 -1.381 5.780 1.00 94.88 111 LEU A C 1
ATOM 847 O O . LEU A 1 111 ? -0.987 -2.486 6.146 1.00 94.88 111 LEU A O 1
ATOM 851 N N . ALA A 1 112 ? 0.379 -0.724 6.418 1.00 92.50 112 ALA A N 1
ATOM 852 C CA . ALA A 1 112 ? 1.047 -1.238 7.604 1.00 92.50 112 ALA A CA 1
ATOM 853 C C . ALA A 1 112 ? 1.498 -0.094 8.516 1.00 92.50 112 ALA A C 1
ATOM 855 O O . ALA A 1 112 ? 1.596 1.051 8.083 1.00 92.50 112 ALA A O 1
ATOM 856 N N . ASN A 1 113 ? 1.804 -0.402 9.769 1.00 89.12 113 ASN A N 1
ATOM 857 C CA . ASN A 1 113 ? 2.655 0.437 10.614 1.00 89.12 113 ASN A CA 1
ATOM 858 C C . ASN A 1 113 ? 4.022 -0.251 10.789 1.00 89.12 113 ASN A C 1
ATOM 860 O O . ASN A 1 113 ? 4.377 -1.131 10.009 1.00 89.12 113 ASN A O 1
ATOM 864 N N . ALA A 1 114 ? 4.814 0.139 11.786 1.00 84.19 114 ALA A N 1
ATOM 865 C CA . ALA A 1 114 ? 6.114 -0.486 12.044 1.00 84.19 114 ALA A CA 1
ATOM 866 C C . ALA A 1 114 ? 6.049 -1.970 12.478 1.00 84.19 114 ALA A C 1
ATOM 868 O O . ALA A 1 114 ? 7.073 -2.650 12.456 1.00 84.19 114 ALA A O 1
ATOM 869 N N . LYS A 1 115 ? 4.881 -2.469 12.904 1.00 83.62 115 LYS A N 1
ATOM 870 C CA . LYS A 1 115 ? 4.721 -3.786 13.544 1.00 83.62 115 LYS A CA 1
ATOM 871 C C . LYS A 1 115 ? 3.823 -4.745 12.777 1.00 83.62 115 LYS A C 1
ATOM 873 O O . LYS A 1 115 ? 4.075 -5.943 12.763 1.00 83.62 115 LYS A O 1
ATOM 878 N N . GLU A 1 116 ? 2.742 -4.237 12.206 1.00 88.25 116 GLU A N 1
ATOM 879 C CA . GLU A 1 116 ? 1.629 -5.047 11.734 1.00 88.25 116 GLU A CA 1
ATOM 880 C C . GLU A 1 116 ? 0.934 -4.411 10.530 1.00 88.25 116 GLU A C 1
ATOM 882 O O . GLU A 1 116 ? 1.097 -3.229 10.205 1.00 88.25 116 GLU A O 1
ATOM 887 N N . LYS A 1 117 ? 0.130 -5.231 9.856 1.00 92.25 117 LYS A N 1
ATOM 888 C CA . LYS A 1 117 ? -0.770 -4.774 8.805 1.00 92.25 117 LYS A CA 1
ATOM 889 C C . LYS A 1 117 ? -1.931 -4.003 9.427 1.00 92.25 117 LYS A C 1
ATOM 891 O O . LYS A 1 117 ? -2.450 -4.368 10.481 1.00 92.25 117 LYS A O 1
ATOM 896 N N . VAL A 1 118 ? -2.377 -2.957 8.744 1.00 93.19 118 VAL A N 1
ATOM 897 C CA . VAL A 1 118 ? -3.521 -2.145 9.178 1.00 93.19 118 VAL A CA 1
ATOM 898 C C . VAL A 1 118 ? -4.545 -2.054 8.057 1.00 93.19 118 VAL A C 1
ATOM 900 O O . VAL A 1 118 ? -4.210 -2.201 6.885 1.00 93.19 118 VAL A O 1
ATOM 903 N N . VAL A 1 119 ? -5.806 -1.838 8.407 1.00 94.62 119 VAL A N 1
ATOM 904 C CA . VAL A 1 119 ? -6.911 -1.668 7.456 1.00 94.62 119 VAL A CA 1
ATOM 905 C C . VAL A 1 119 ? -7.399 -0.219 7.466 1.00 94.62 119 VAL A C 1
ATOM 907 O O . VAL A 1 119 ? -7.232 0.474 8.476 1.00 94.62 119 VAL A O 1
ATOM 910 N N . PRO A 1 120 ? -8.025 0.262 6.381 1.00 94.25 120 PRO A N 1
ATOM 911 C CA . PRO A 1 120 ? -8.697 1.556 6.389 1.00 94.25 120 PRO A CA 1
ATOM 912 C C . PRO A 1 120 ? -9.819 1.617 7.434 1.00 94.25 120 PRO A C 1
ATOM 914 O O . PRO A 1 120 ? -10.620 0.690 7.553 1.00 94.25 120 PRO A O 1
ATOM 917 N N . GLY A 1 121 ? -9.877 2.728 8.168 1.00 93.06 121 GLY A N 1
ATOM 918 C CA . GLY A 1 121 ? -10.992 3.112 9.030 1.00 93.06 121 GLY A CA 1
ATOM 919 C C . GLY A 1 121 ? -11.773 4.259 8.389 1.00 93.06 121 GLY A C 1
ATOM 920 O O . GLY A 1 121 ? -12.508 4.049 7.428 1.00 93.06 121 GLY A O 1
ATOM 921 N N . HIS A 1 122 ? -11.587 5.476 8.900 1.00 91.00 122 HIS A N 1
ATOM 922 C CA . HIS A 1 122 ? -12.225 6.700 8.393 1.00 91.00 122 HIS A CA 1
ATOM 923 C C . HIS A 1 122 ? -11.452 7.424 7.279 1.00 91.00 122 HIS A C 1
ATOM 925 O O . HIS A 1 122 ? -11.897 8.474 6.818 1.00 91.00 122 HIS A O 1
ATOM 931 N N . ILE A 1 123 ? -10.303 6.899 6.839 1.00 93.06 123 ILE A N 1
ATOM 932 C CA . ILE A 1 123 ? -9.553 7.503 5.734 1.00 93.06 123 ILE A CA 1
ATOM 933 C C . ILE A 1 123 ? -10.343 7.466 4.418 1.00 93.06 123 ILE A C 1
ATOM 935 O O . ILE A 1 123 ? -10.964 6.456 4.077 1.00 93.06 123 ILE A O 1
ATOM 939 N N . SER A 1 124 ? -10.306 8.566 3.663 1.00 92.69 124 SER A N 1
ATOM 940 C CA . SER A 1 124 ? -11.012 8.656 2.387 1.00 92.69 124 SER A CA 1
ATOM 941 C C . SER A 1 124 ? -10.270 7.914 1.273 1.00 92.69 124 SER A C 1
ATOM 943 O O . SER A 1 124 ? -9.039 7.845 1.255 1.00 92.69 124 SER A O 1
ATOM 945 N N . SER A 1 125 ? -11.006 7.403 0.282 1.00 92.25 125 SER A N 1
ATOM 946 C CA . SER A 1 125 ? -10.399 6.796 -0.911 1.00 92.25 125 SER A CA 1
ATOM 947 C C . SER A 1 125 ? -9.491 7.791 -1.640 1.00 92.25 125 SER A C 1
ATOM 949 O O . SER A 1 125 ? -8.408 7.422 -2.077 1.00 92.25 125 SER A O 1
ATOM 951 N N . LYS A 1 126 ? -9.866 9.076 -1.670 1.00 93.94 126 LYS A N 1
ATOM 952 C CA . LYS A 1 126 ? -9.067 10.147 -2.283 1.00 93.94 126 LYS A CA 1
ATOM 953 C C . LYS A 1 126 ? -7.693 10.311 -1.623 1.00 93.94 126 LYS A C 1
ATOM 955 O O . LYS A 1 126 ? -6.709 10.561 -2.322 1.00 93.94 126 LYS A O 1
ATOM 960 N N . ASP A 1 127 ? -7.601 10.148 -0.305 1.00 94.50 127 ASP A N 1
ATOM 961 C CA . ASP A 1 127 ? -6.319 10.212 0.407 1.00 94.50 127 ASP A CA 1
ATOM 962 C C . ASP A 1 127 ? -5.433 9.008 0.068 1.00 94.50 127 ASP A C 1
ATOM 964 O O . ASP A 1 127 ? -4.227 9.161 -0.134 1.00 94.50 127 ASP A O 1
ATOM 968 N N . LEU A 1 128 ? -6.029 7.818 -0.076 1.00 96.12 128 LEU A N 1
ATOM 969 C CA . LEU A 1 128 ? -5.317 6.618 -0.527 1.00 96.12 128 LEU A CA 1
ATOM 970 C C . LEU A 1 128 ? -4.803 6.777 -1.968 1.00 96.12 128 LEU A C 1
ATOM 972 O O . LEU A 1 128 ? -3.655 6.446 -2.259 1.00 96.12 128 LEU A O 1
ATOM 976 N N . GLU A 1 129 ? -5.615 7.336 -2.865 1.00 96.06 129 GLU A N 1
ATOM 977 C CA . GLU A 1 129 ? -5.218 7.623 -4.249 1.00 96.06 129 GLU A CA 1
ATOM 978 C C . GLU A 1 129 ? -4.084 8.649 -4.325 1.00 96.06 129 GLU A C 1
ATOM 980 O O . GLU A 1 129 ? -3.126 8.486 -5.086 1.00 96.06 129 GLU A O 1
ATOM 985 N N . THR A 1 130 ? -4.169 9.700 -3.507 1.00 94.56 130 THR A N 1
ATOM 986 C CA . THR A 1 130 ? -3.136 10.738 -3.411 1.00 94.56 130 THR A CA 1
ATOM 987 C C . THR A 1 130 ? -1.819 10.150 -2.913 1.00 94.56 130 THR A C 1
ATOM 989 O O . THR A 1 130 ? -0.755 10.485 -3.445 1.00 94.56 130 THR A O 1
ATOM 992 N N . ALA A 1 131 ? -1.878 9.230 -1.946 1.00 93.44 131 ALA A N 1
ATOM 993 C CA . ALA A 1 131 ? -0.706 8.518 -1.456 1.00 93.44 131 ALA A CA 1
ATOM 994 C C . ALA A 1 131 ? -0.055 7.681 -2.569 1.00 93.44 131 ALA A C 1
ATOM 996 O O . ALA A 1 131 ? 1.146 7.819 -2.793 1.00 93.44 131 ALA A O 1
ATOM 997 N N . VAL A 1 132 ? -0.833 6.904 -3.335 1.00 94.50 132 VAL A N 1
ATOM 998 C CA . VAL A 1 132 ? -0.317 6.135 -4.485 1.00 94.50 132 VAL A CA 1
ATOM 999 C C . VAL A 1 132 ? 0.403 7.039 -5.481 1.00 94.50 132 VAL A C 1
ATOM 1001 O O . VAL A 1 132 ? 1.547 6.773 -5.846 1.00 94.50 132 VAL A O 1
ATOM 1004 N N . ARG A 1 133 ? -0.245 8.126 -5.911 1.00 93.62 133 ARG A N 1
ATOM 1005 C CA . ARG A 1 133 ? 0.330 9.050 -6.901 1.00 93.62 133 ARG A CA 1
ATOM 1006 C C . ARG A 1 133 ? 1.608 9.716 -6.390 1.00 93.62 133 ARG A C 1
ATOM 1008 O O . ARG A 1 133 ? 2.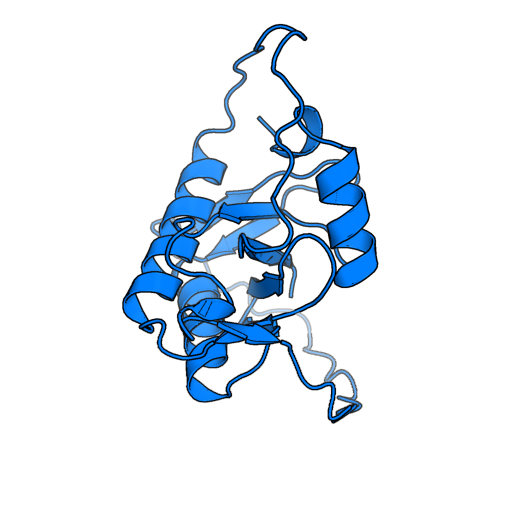550 9.883 -7.159 1.00 93.62 133 ARG A O 1
ATOM 1015 N N . SER A 1 134 ? 1.660 10.040 -5.098 1.00 90.06 134 SER A N 1
ATOM 1016 C CA . SER A 1 134 ? 2.855 10.600 -4.455 1.00 90.06 134 SER A CA 1
ATOM 1017 C C . SER A 1 134 ? 4.010 9.599 -4.387 1.00 90.06 134 SER A C 1
ATOM 1019 O O . SER A 1 134 ? 5.162 9.980 -4.566 1.00 90.06 134 SER A O 1
ATOM 1021 N N . ILE A 1 135 ? 3.724 8.314 -4.154 1.00 90.50 135 ILE A N 1
ATOM 1022 C CA . ILE A 1 135 ? 4.750 7.263 -4.163 1.00 90.50 135 ILE A CA 1
ATOM 1023 C C . ILE A 1 135 ? 5.302 7.083 -5.580 1.00 90.50 135 ILE A C 1
ATOM 1025 O O . ILE A 1 135 ? 6.516 7.077 -5.777 1.00 90.50 135 ILE A O 1
ATOM 1029 N N . LEU A 1 136 ? 4.412 6.965 -6.568 1.00 89.44 136 LEU A N 1
ATOM 1030 C CA . LEU A 1 136 ? 4.792 6.716 -7.958 1.00 89.44 136 LEU A CA 1
ATOM 1031 C C . LEU A 1 136 ? 5.588 7.876 -8.563 1.00 89.44 136 LEU A C 1
ATOM 1033 O O . LEU A 1 136 ? 6.590 7.633 -9.232 1.00 89.44 136 LEU A O 1
ATOM 1037 N N . SER A 1 137 ? 5.225 9.130 -8.280 1.00 85.56 137 SER A N 1
ATOM 1038 C CA . SER A 1 137 ? 5.992 10.294 -8.750 1.00 85.56 137 SER A CA 1
ATOM 1039 C C . SER A 1 137 ? 7.433 10.317 -8.220 1.00 85.56 137 SER A C 1
ATOM 1041 O O . SER A 1 137 ? 8.333 10.823 -8.893 1.00 85.56 137 SER A O 1
ATOM 1043 N N . GLY A 1 138 ? 7.684 9.708 -7.056 1.00 81.56 138 GLY A N 1
ATOM 1044 C CA . GLY A 1 138 ? 9.027 9.501 -6.517 1.00 81.56 138 GLY A CA 1
ATOM 1045 C C . GLY A 1 138 ? 9.873 8.500 -7.313 1.00 81.56 138 GLY A C 1
ATOM 1046 O O . GLY A 1 138 ? 11.100 8.596 -7.294 1.00 81.56 138 GLY A O 1
ATOM 1047 N N . CYS A 1 139 ? 9.250 7.571 -8.044 1.00 80.75 139 CYS A N 1
ATOM 1048 C CA . CYS A 1 139 ? 9.954 6.556 -8.828 1.00 80.75 139 CYS A CA 1
ATOM 1049 C C . CYS A 1 139 ? 10.576 7.113 -10.116 1.00 80.75 139 CYS A C 1
ATOM 1051 O O . CYS A 1 139 ? 11.700 6.751 -10.460 1.00 80.75 139 CYS A O 1
ATOM 1053 N N . SER A 1 140 ? 9.893 8.037 -10.798 1.00 63.16 140 SER A N 1
ATOM 1054 C CA . SER A 1 140 ? 10.344 8.586 -12.088 1.00 63.16 140 SER A CA 1
ATOM 1055 C C . SER A 1 140 ? 11.533 9.555 -11.991 1.00 63.16 140 SER A C 1
ATOM 1057 O O . SER A 1 140 ? 12.103 9.908 -13.014 1.00 63.16 140 SER A O 1
ATOM 1059 N N . ASN A 1 141 ? 11.959 9.941 -10.782 1.00 53.38 141 ASN A N 1
ATOM 1060 C CA . ASN A 1 141 ? 13.083 10.861 -10.546 1.00 53.38 141 ASN A CA 1
ATOM 1061 C C . ASN A 1 141 ? 14.359 10.139 -10.082 1.00 53.38 141 ASN A C 1
ATOM 1063 O O . ASN A 1 141 ? 15.146 10.667 -9.293 1.00 53.38 141 ASN A O 1
ATOM 1067 N N . ALA A 1 142 ? 14.560 8.891 -10.509 1.00 50.59 142 ALA A N 1
ATOM 1068 C CA . ALA A 1 142 ? 15.646 8.065 -10.002 1.00 50.59 142 ALA A CA 1
ATOM 1069 C C . ALA A 1 142 ? 17.047 8.398 -10.558 1.00 50.59 142 ALA A C 1
ATOM 1071 O O . ALA A 1 142 ? 17.972 7.649 -10.244 1.00 50.59 142 ALA A O 1
ATOM 1072 N N . GLU A 1 143 ? 17.235 9.503 -11.287 1.00 40.47 143 GLU A N 1
ATOM 1073 C CA . GLU A 1 143 ? 18.561 9.990 -11.684 1.00 40.47 143 GLU A CA 1
ATOM 1074 C C . GLU A 1 143 ? 19.396 10.368 -10.446 1.00 40.47 143 GLU A C 1
ATOM 1076 O O . GLU A 1 143 ? 19.093 11.303 -9.707 1.00 40.47 143 GLU A O 1
ATOM 1081 N N . ASN A 1 144 ? 20.412 9.543 -10.183 1.00 41.78 144 ASN A N 1
ATOM 1082 C CA . ASN A 1 144 ? 21.648 9.791 -9.434 1.00 41.78 144 ASN A CA 1
ATOM 1083 C C . ASN A 1 144 ? 21.753 11.127 -8.670 1.00 41.78 144 ASN A C 1
ATOM 1085 O O . ASN A 1 144 ? 22.459 12.042 -9.085 1.00 41.78 144 ASN A O 1
ATOM 1089 N N . LYS A 1 145 ? 21.145 11.207 -7.484 1.00 36.44 145 LYS A N 1
ATOM 1090 C CA . LYS A 1 145 ? 21.620 12.114 -6.433 1.00 36.44 145 LYS A CA 1
ATOM 1091 C C . LYS A 1 145 ? 22.311 11.280 -5.366 1.00 36.44 145 LYS A C 1
ATOM 1093 O O . LYS A 1 145 ? 21.643 10.660 -4.542 1.00 36.44 145 LYS A O 1
ATOM 1098 N N . GLU A 1 146 ? 23.641 11.241 -5.411 1.00 34.25 146 GLU A N 1
ATOM 1099 C CA . GLU A 1 146 ? 24.449 10.866 -4.252 1.00 34.25 146 GLU A CA 1
ATOM 1100 C C . GLU A 1 146 ? 24.104 11.829 -3.113 1.00 34.25 146 GLU A C 1
ATOM 1102 O O . GLU A 1 146 ? 24.267 13.044 -3.229 1.00 34.25 146 GLU A O 1
ATOM 1107 N N . VAL A 1 147 ? 23.578 11.293 -2.015 1.00 38.34 147 VAL A N 1
ATOM 1108 C CA . VAL A 1 147 ? 23.407 12.050 -0.778 1.00 38.34 147 VAL A CA 1
ATOM 1109 C C . VAL A 1 147 ? 24.227 11.348 0.291 1.00 38.34 147 VAL A C 1
ATOM 1111 O O . VAL A 1 147 ? 23.999 10.181 0.588 1.00 38.34 147 VAL A O 1
ATOM 1114 N N . SER A 1 148 ? 25.184 12.108 0.821 1.00 33.72 148 SER A N 1
ATOM 1115 C CA . SER A 1 148 ? 26.070 11.825 1.951 1.00 33.72 148 SER A CA 1
ATOM 1116 C C . SER A 1 148 ? 25.459 10.929 3.042 1.00 33.72 148 SER A C 1
ATOM 1118 O O . SER A 1 148 ? 24.324 11.141 3.473 1.00 33.72 148 SER A O 1
ATOM 1120 N N . ASN A 1 149 ? 26.275 9.980 3.516 1.00 36.72 149 ASN A N 1
ATOM 1121 C CA . ASN A 1 149 ? 26.045 8.916 4.510 1.00 36.72 149 ASN A CA 1
ATOM 1122 C C . ASN A 1 149 ? 25.581 9.359 5.922 1.00 36.72 149 ASN A C 1
ATOM 1124 O O . ASN A 1 149 ? 25.667 8.580 6.863 1.00 36.72 149 ASN A O 1
ATOM 1128 N N . ASN A 1 150 ? 25.069 10.577 6.100 1.00 39.66 150 ASN A N 1
ATOM 1129 C CA . ASN A 1 150 ? 24.736 11.151 7.408 1.00 39.66 150 ASN A CA 1
ATOM 1130 C C . ASN A 1 150 ? 23.280 11.643 7.489 1.00 39.66 150 ASN A C 1
ATOM 1132 O O . ASN A 1 150 ? 23.027 12.762 7.938 1.00 39.66 150 ASN A O 1
ATOM 1136 N N . LYS A 1 151 ? 22.297 10.844 7.050 1.00 43.91 151 LYS A N 1
ATOM 1137 C CA . LYS A 1 151 ? 20.889 11.101 7.404 1.00 43.91 151 LYS A CA 1
ATOM 1138 C C . LYS A 1 151 ? 20.461 10.179 8.546 1.00 43.91 151 LYS A C 1
ATOM 1140 O O . LYS A 1 151 ? 20.698 8.979 8.442 1.00 43.91 151 LYS A O 1
ATOM 1145 N N . PRO A 1 152 ? 19.828 10.713 9.608 1.00 42.97 152 PRO A N 1
ATOM 1146 C CA . PRO A 1 152 ? 19.343 9.896 10.712 1.00 42.97 152 PRO A CA 1
ATOM 1147 C C . PRO A 1 152 ? 18.374 8.837 10.184 1.00 42.97 152 PRO A C 1
ATOM 1149 O O . PRO A 1 152 ? 17.594 9.113 9.263 1.00 42.97 152 PRO A O 1
ATOM 1152 N N . GLU A 1 153 ? 18.439 7.634 10.757 1.00 52.44 153 GLU A N 1
ATOM 1153 C CA . GLU A 1 153 ? 17.483 6.561 10.492 1.00 52.44 153 GLU A CA 1
ATOM 1154 C C . GLU A 1 153 ? 16.058 7.114 10.594 1.00 52.44 153 GLU A C 1
ATOM 1156 O O . GLU A 1 153 ? 15.651 7.673 11.616 1.00 52.44 153 GLU A O 1
ATOM 1161 N N . LYS A 1 154 ? 15.285 7.001 9.512 1.00 59.75 154 LYS A N 1
ATOM 1162 C CA . LYS A 1 154 ? 13.883 7.398 9.512 1.00 59.75 154 LYS A CA 1
ATOM 1163 C C . LYS A 1 154 ? 13.107 6.296 10.213 1.00 59.75 154 LYS A C 1
ATOM 1165 O O . LYS A 1 154 ? 12.619 5.379 9.570 1.00 59.75 154 LYS A O 1
ATOM 1170 N N . ASN A 1 155 ? 13.007 6.370 11.530 1.00 64.88 155 ASN A N 1
ATOM 1171 C CA . ASN A 1 155 ? 12.180 5.443 12.286 1.00 64.88 155 ASN A CA 1
ATOM 1172 C C . ASN A 1 155 ? 10.705 5.785 12.057 1.00 64.88 155 ASN A C 1
ATOM 1174 O O . ASN A 1 155 ? 10.268 6.907 12.313 1.00 64.88 155 ASN A O 1
ATOM 1178 N N . ILE A 1 156 ? 9.951 4.829 11.516 1.00 73.25 156 ILE A N 1
ATOM 1179 C CA . ILE A 1 156 ? 8.496 4.934 11.411 1.00 73.25 156 ILE A CA 1
ATOM 1180 C C . ILE A 1 156 ? 7.947 4.563 12.779 1.00 73.25 156 ILE A C 1
ATOM 1182 O O . ILE A 1 156 ? 8.173 3.455 13.261 1.00 73.25 156 ILE A O 1
ATOM 1186 N N . ASP A 1 157 ? 7.277 5.515 13.417 1.00 75.31 157 ASP A N 1
ATOM 1187 C CA . ASP A 1 157 ? 6.635 5.294 14.709 1.00 75.31 157 ASP A CA 1
ATOM 1188 C C . ASP A 1 157 ? 5.538 4.226 14.581 1.00 75.31 157 ASP A C 1
ATOM 1190 O O . ASP A 1 157 ? 4.874 4.111 13.551 1.00 75.31 157 ASP A O 1
ATOM 1194 N N . GLU A 1 158 ? 5.301 3.454 15.637 1.00 75.19 158 GLU A N 1
ATOM 1195 C CA . GLU A 1 158 ? 4.288 2.390 15.641 1.00 75.19 158 GLU A CA 1
ATOM 1196 C C . GLU A 1 158 ? 2.865 2.898 15.367 1.00 75.19 158 GLU A C 1
ATOM 1198 O O . GLU A 1 158 ? 2.001 2.143 14.918 1.00 75.19 158 GLU A O 1
ATOM 1203 N N . LYS A 1 159 ? 2.603 4.179 15.632 1.00 78.62 159 LYS A N 1
ATOM 1204 C CA . LYS A 1 159 ? 1.323 4.829 15.349 1.00 78.62 159 LYS A CA 1
ATOM 1205 C C . LYS A 1 159 ? 1.263 5.395 13.934 1.00 78.62 159 LYS A C 1
ATOM 1207 O O . LYS A 1 159 ? 0.167 5.691 13.459 1.00 78.62 159 LYS A O 1
ATOM 1212 N N . GLN A 1 160 ? 2.405 5.557 13.267 1.00 87.19 160 GLN A N 1
ATOM 1213 C CA . GLN A 1 160 ? 2.462 6.053 11.903 1.00 87.19 160 GLN A CA 1
ATOM 1214 C C . GLN A 1 160 ? 2.140 4.928 10.921 1.00 87.19 160 GLN A C 1
ATOM 1216 O O . GLN A 1 160 ? 2.781 3.878 10.896 1.00 87.19 160 GLN A O 1
ATOM 1221 N N . VAL A 1 161 ? 1.142 5.179 10.080 1.00 91.06 161 VAL A N 1
ATOM 1222 C CA . VAL A 1 161 ? 0.750 4.261 9.013 1.00 91.06 161 VAL A CA 1
ATOM 1223 C C . VAL A 1 161 ? 1.483 4.620 7.729 1.00 91.06 161 VAL A C 1
ATOM 1225 O O . VAL A 1 161 ? 1.686 5.795 7.401 1.00 91.06 161 VAL A O 1
ATOM 1228 N N . VAL A 1 162 ? 1.854 3.589 6.981 1.00 92.00 162 VAL A N 1
ATOM 1229 C CA . VAL A 1 162 ? 2.420 3.687 5.644 1.00 92.00 162 VAL A CA 1
ATOM 1230 C C . VAL A 1 162 ? 1.603 2.933 4.620 1.00 92.00 162 VAL A C 1
ATOM 1232 O O . VAL A 1 162 ? 0.952 1.934 4.922 1.00 92.00 162 VAL A O 1
ATOM 1235 N N . MET A 1 163 ? 1.703 3.409 3.385 1.00 94.56 163 MET A N 1
ATOM 1236 C CA . MET A 1 163 ? 1.310 2.694 2.186 1.00 94.56 163 MET A CA 1
ATOM 1237 C C . MET A 1 163 ? 2.556 2.218 1.445 1.00 94.56 163 MET A C 1
ATOM 1239 O O . MET A 1 163 ? 3.513 2.973 1.260 1.00 94.56 163 MET A O 1
ATOM 1243 N N . LEU A 1 164 ? 2.520 0.965 1.009 1.00 93.75 164 LEU A N 1
ATOM 1244 C CA . LEU A 1 164 ? 3.611 0.284 0.323 1.00 93.75 164 LEU A CA 1
ATOM 1245 C C . LEU A 1 164 ? 3.126 -0.157 -1.058 1.00 93.75 164 LEU A C 1
ATOM 1247 O O . LEU A 1 164 ? 2.031 -0.709 -1.161 1.00 93.75 164 LEU A O 1
ATOM 1251 N N . ILE A 1 165 ? 3.939 0.059 -2.093 1.00 93.06 165 ILE A N 1
ATOM 1252 C CA . ILE A 1 165 ? 3.719 -0.472 -3.443 1.00 93.06 165 ILE A CA 1
ATOM 1253 C C . ILE A 1 165 ? 4.658 -1.655 -3.663 1.00 93.06 165 ILE A C 1
ATOM 1255 O O . ILE A 1 165 ? 5.882 -1.536 -3.544 1.00 93.06 165 ILE A O 1
ATOM 1259 N N . THR A 1 166 ? 4.079 -2.797 -4.014 1.00 92.06 166 THR A N 1
ATOM 1260 C CA . THR A 1 166 ? 4.793 -4.014 -4.390 1.00 92.06 166 THR A CA 1
ATOM 1261 C C . THR A 1 166 ? 4.326 -4.496 -5.756 1.00 92.06 166 THR A C 1
ATOM 1263 O O . THR A 1 166 ? 3.273 -4.100 -6.262 1.00 92.06 166 THR A O 1
ATOM 1266 N N . LYS A 1 167 ? 5.094 -5.413 -6.345 1.00 91.38 167 LYS A N 1
ATOM 1267 C CA . LYS A 1 167 ? 4.600 -6.210 -7.467 1.00 91.38 167 LYS A CA 1
ATOM 1268 C C . LYS A 1 167 ? 3.409 -7.067 -7.007 1.00 91.38 167 LYS A C 1
ATOM 1270 O O . LYS A 1 167 ? 3.403 -7.515 -5.854 1.00 91.38 167 LYS A O 1
ATOM 1275 N N . ALA A 1 168 ? 2.405 -7.209 -7.874 1.00 86.69 168 ALA A N 1
ATOM 1276 C CA . ALA A 1 168 ? 1.259 -8.093 -7.653 1.00 86.69 168 ALA A CA 1
ATOM 1277 C C . ALA A 1 168 ? 1.642 -9.574 -7.647 1.00 86.69 168 ALA A C 1
ATOM 1279 O O . ALA A 1 168 ? 2.571 -9.947 -8.401 1.00 86.69 168 ALA A O 1
#

pLDDT: mean 76.28, std 20.46, range [33.72, 97.19]

Secondary structure (DSSP, 8-state):
--GGGG-HHHHHHHHHHHTS-EEEEEEPPTTSSTTTTSEEE----------------S-------GGGEEEEEETTEEEEEEEHHHHHHHHHHHHHHT-SEEEETTEEEEEE-SSSBEEESS--HHHHHHHHHHHHHHHTT-S-----S-PPP-PPPTT--EEEEEE-

Radius of gyration: 16.05 Å; chains: 1; bounding box: 40×34×44 Å

Sequence (168 aa):
MSLYSTYPSLYTNYYSLLNSYCYGLGTFPYSYNLINGYFAKATDAEKSVSRRAISLDAEQLVRRDTADSFTCTTHGAAPQTFSAKECVAAAQQLSEKKVSTASHGGCKVALANAKEKVVPGHISSKDLETAVRSILSGCSNAENKEVSNNKPEKNIDEKQVVMLITKA

Foldseek 3Di:
DAPCVQAVVQQVLVCVQVVFGFQWKFWDDLCCFCVVFQKHAPPPPPPVPPDDDPPPDDDDPPPDPPPFWFWTDHPPDDIDIDGLVFQLVQLLCLQVVQDQWGGGDFKIKGKAASHHGIGGTNHDSVVSSVRSVVGRVVRRPPPDDDDDPDDPHPDGDRGMMMMTIGTD

Organism: NCBI:txid56615